Protein AF-A0A947CLF5-F1 (afdb_monomer_lite)

Foldseek 3Di:
DQAFDDPVVVVVVCVVQPCLNVVQVPDPDHDGHPVVSVVVSVVVVVVVVVVVPPDDPDD

Radius of gyration: 14.35 Å; chains: 1; bounding box: 37×20×43 Å

pLDDT: mean 80.11, std 12.56, range [45.31, 90.62]

Secondary structure (DSSP, 8-state):
---B--HHHHHHHTTTSTTHHHHHHH-SS--SBHHHHHHHHHHHHHHHHHHHH------

Sequence (59 aa):
MQGRITEKHLGQAERSFPGIGELYEALDDKPKTFLQLVWLYEGVLAELDTMANAAPTAA

Structure (mmCIF, N/CA/C/O backbone):
data_AF-A0A947CLF5-F1
#
_entry.id   AF-A0A947CLF5-F1
#
loop_
_atom_site.group_PDB
_atom_site.id
_atom_site.type_symbol
_atom_site.label_atom_id
_atom_site.label_alt_id
_atom_site.label_comp_id
_atom_site.label_asym_id
_atom_site.label_entity_id
_atom_site.label_seq_id
_atom_site.pdbx_PDB_ins_code
_atom_site.Cartn_x
_atom_site.Cartn_y
_atom_site.Cartn_z
_atom_site.occupancy
_atom_site.B_iso_or_equiv
_atom_site.auth_seq_id
_atom_site.auth_comp_id
_atom_site.auth_asym_id
_atom_site.auth_atom_id
_atom_site.pdbx_PDB_model_num
ATOM 1 N N . MET A 1 1 ? -1.755 -6.431 17.566 1.00 45.31 1 MET A N 1
ATOM 2 C CA . MET A 1 1 ? -2.030 -5.132 16.913 1.00 45.31 1 MET A CA 1
ATOM 3 C C . MET A 1 1 ? -2.855 -5.387 15.652 1.00 45.31 1 MET A C 1
ATOM 5 O O . MET A 1 1 ? -2.305 -5.849 14.665 1.00 45.31 1 MET A O 1
ATOM 9 N N . GLN A 1 2 ? -4.179 -5.195 15.702 1.00 51.94 2 GLN A N 1
ATOM 10 C CA . GLN A 1 2 ? -5.087 -5.388 14.556 1.00 51.94 2 GLN A CA 1
ATOM 11 C C . GLN A 1 2 ? -5.317 -4.045 13.846 1.00 51.94 2 GLN A C 1
ATOM 13 O O . GLN A 1 2 ? -6.352 -3.409 14.011 1.00 51.94 2 GLN A O 1
ATOM 18 N N . GLY A 1 3 ? -4.321 -3.576 13.094 1.00 60.06 3 GLY A N 1
ATOM 19 C CA . GLY A 1 3 ? -4.442 -2.368 12.275 1.00 60.06 3 GLY A CA 1
ATOM 20 C C . GLY A 1 3 ? -5.051 -2.701 10.918 1.00 60.06 3 GLY A C 1
ATOM 21 O O . GLY A 1 3 ? -4.312 -2.880 9.950 1.00 60.06 3 GLY A O 1
ATOM 22 N N . ARG A 1 4 ? -6.381 -2.839 10.849 1.00 68.38 4 ARG A N 1
ATOM 23 C CA . ARG A 1 4 ? -7.080 -2.902 9.557 1.00 68.38 4 ARG A CA 1
ATOM 24 C C . ARG A 1 4 ? -6.913 -1.566 8.831 1.00 68.38 4 ARG A C 1
ATOM 26 O O . ARG A 1 4 ? -7.080 -0.506 9.442 1.00 68.38 4 ARG A O 1
ATOM 33 N N . ILE A 1 5 ? -6.581 -1.609 7.542 1.00 75.81 5 ILE A N 1
ATOM 34 C CA . ILE A 1 5 ? -6.600 -0.403 6.706 1.00 75.81 5 ILE A CA 1
ATOM 35 C C . ILE A 1 5 ? -8.034 0.122 6.664 1.00 75.81 5 ILE A C 1
ATOM 37 O O . ILE A 1 5 ? -8.991 -0.637 6.545 1.00 75.81 5 ILE A O 1
ATOM 41 N N . THR A 1 6 ? -8.160 1.435 6.793 1.00 74.00 6 THR A N 1
ATOM 42 C CA . THR A 1 6 ? -9.394 2.169 6.515 1.00 74.00 6 THR A CA 1
ATOM 43 C C . THR A 1 6 ? -9.027 3.339 5.613 1.00 74.00 6 THR A C 1
ATOM 45 O O . THR A 1 6 ? -7.856 3.718 5.551 1.00 74.00 6 THR A O 1
ATOM 48 N N . GLU A 1 7 ? -10.002 3.950 4.948 1.00 71.31 7 GLU A N 1
ATOM 49 C CA . GLU A 1 7 ? -9.772 5.106 4.067 1.00 71.31 7 GLU A CA 1
ATOM 50 C C . GLU A 1 7 ? -9.061 6.270 4.781 1.00 71.31 7 GLU A C 1
ATOM 52 O O . GLU A 1 7 ? -8.220 6.950 4.198 1.00 71.31 7 GLU A O 1
ATOM 57 N N . LYS A 1 8 ? -9.291 6.445 6.091 1.00 76.62 8 LYS A N 1
ATOM 58 C CA . LYS A 1 8 ? -8.540 7.419 6.902 1.00 76.62 8 LYS A CA 1
ATOM 59 C C . LYS A 1 8 ? -7.049 7.098 7.002 1.00 76.62 8 LYS A C 1
ATOM 61 O O . LYS A 1 8 ? -6.237 8.020 7.039 1.00 76.62 8 LYS A O 1
ATOM 66 N N . HIS A 1 9 ? -6.689 5.817 7.057 1.00 79.75 9 HIS A N 1
ATOM 67 C CA . HIS A 1 9 ? -5.291 5.389 7.091 1.00 79.75 9 HIS A CA 1
ATOM 68 C C . HIS A 1 9 ? -4.608 5.610 5.736 1.00 79.75 9 HIS A C 1
ATOM 70 O O . HIS A 1 9 ? -3.441 5.983 5.720 1.00 79.75 9 HIS A O 1
ATOM 76 N N . LEU A 1 10 ? -5.334 5.468 4.619 1.00 81.56 10 LEU A N 1
ATOM 77 C CA . LEU A 1 10 ? -4.816 5.748 3.273 1.00 81.56 10 LEU A CA 1
ATOM 78 C C . LEU A 1 10 ? -4.426 7.220 3.106 1.00 81.56 10 LEU A C 1
ATOM 80 O O . LEU A 1 10 ? -3.304 7.509 2.709 1.00 81.56 10 LEU A O 1
ATOM 84 N N . GLY A 1 11 ? -5.285 8.155 3.525 1.00 83.38 11 GLY A N 1
ATOM 85 C CA . GLY A 1 11 ? -4.957 9.586 3.453 1.00 83.38 11 GLY A CA 1
ATOM 86 C C . GLY A 1 11 ? -3.757 10.000 4.320 1.00 83.38 11 GLY A C 1
ATOM 87 O O . GLY A 1 11 ? -3.064 10.967 4.005 1.00 83.38 11 GLY A O 1
ATOM 88 N N . GLN A 1 12 ? -3.488 9.282 5.416 1.00 83.69 12 GLN A N 1
ATOM 89 C CA . GLN A 1 12 ? -2.264 9.478 6.202 1.00 83.69 12 GLN A CA 1
ATOM 90 C C . GLN A 1 12 ? -1.047 8.846 5.526 1.00 83.69 12 GLN A C 1
ATOM 92 O O . GLN A 1 12 ? 0.020 9.455 5.513 1.00 83.69 12 GLN A O 1
ATOM 97 N N . ALA A 1 13 ? -1.217 7.653 4.959 1.00 85.25 13 ALA A N 1
ATOM 98 C CA . ALA A 1 13 ? -0.167 6.921 4.274 1.00 85.25 13 ALA A CA 1
ATOM 99 C C . ALA A 1 13 ? 0.355 7.670 3.050 1.00 85.25 13 ALA A C 1
ATOM 101 O O . ALA A 1 13 ? 1.563 7.731 2.876 1.00 85.25 13 ALA A O 1
ATOM 102 N N . G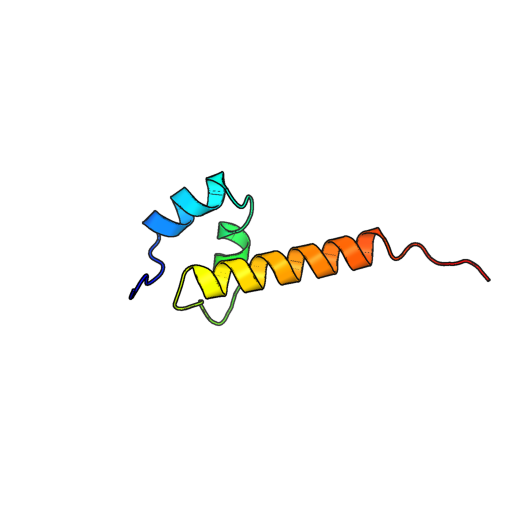LU A 1 14 ? -0.523 8.322 2.289 1.00 88.19 14 GLU A N 1
ATOM 103 C CA . GLU A 1 14 ? -0.179 9.118 1.102 1.00 88.19 14 GLU A CA 1
ATOM 104 C C . GLU A 1 14 ? 0.870 10.208 1.387 1.00 88.19 14 GLU A C 1
ATOM 106 O O . GLU A 1 14 ? 1.677 10.563 0.535 1.00 88.19 14 GLU A O 1
ATOM 111 N N . ARG A 1 15 ? 0.913 10.726 2.624 1.00 87.81 15 ARG A N 1
ATOM 112 C CA . ARG A 1 15 ? 1.905 11.732 3.041 1.00 87.81 15 ARG A CA 1
ATOM 113 C C . ARG A 1 15 ? 3.308 11.155 3.223 1.00 87.81 15 ARG A C 1
ATOM 115 O O . ARG A 1 15 ? 4.278 11.901 3.149 1.00 87.81 15 ARG A O 1
ATOM 122 N N . SER A 1 16 ? 3.405 9.867 3.536 1.00 87.00 16 SER A N 1
ATOM 123 C CA . SER A 1 16 ? 4.668 9.158 3.774 1.00 87.00 16 SER A CA 1
ATOM 124 C C . SER A 1 16 ? 5.075 8.274 2.594 1.00 87.00 16 SER A C 1
ATOM 126 O O . SER A 1 16 ? 6.262 8.050 2.390 1.00 87.00 16 SER A O 1
ATOM 128 N N . PHE A 1 17 ? 4.099 7.806 1.819 1.00 87.75 17 PHE A N 1
ATOM 129 C CA . PHE A 1 17 ? 4.234 6.911 0.678 1.00 87.75 17 PHE A CA 1
ATOM 130 C C . PHE A 1 17 ? 3.391 7.481 -0.477 1.00 87.75 17 PHE A C 1
ATOM 132 O O . PHE A 1 17 ? 2.219 7.130 -0.610 1.00 87.75 17 PHE A O 1
ATOM 139 N N . PRO A 1 18 ? 3.933 8.423 -1.263 1.00 89.31 18 PRO A N 1
ATOM 140 C CA . PRO A 1 18 ? 3.191 9.040 -2.360 1.00 89.31 18 PRO A CA 1
ATOM 141 C C . PRO A 1 18 ? 2.834 8.003 -3.436 1.00 89.31 18 PRO A C 1
ATOM 143 O O . PRO A 1 18 ? 3.695 7.250 -3.878 1.00 89.31 18 PRO A O 1
ATOM 146 N N . GLY A 1 19 ? 1.571 7.958 -3.856 1.00 89.69 19 GLY A N 1
ATOM 147 C CA . GLY A 1 19 ? 1.036 6.974 -4.803 1.00 89.69 19 GLY A CA 1
ATOM 148 C C . GLY A 1 19 ? 0.561 5.667 -4.157 1.00 89.69 19 GLY A C 1
ATOM 149 O O . GLY A 1 19 ? 0.083 4.769 -4.853 1.00 89.69 19 GLY A O 1
ATOM 150 N N . ILE A 1 20 ? 0.648 5.525 -2.828 1.00 90.44 20 ILE A N 1
ATOM 151 C CA . ILE A 1 20 ? 0.165 4.319 -2.136 1.00 90.44 20 ILE A CA 1
ATOM 152 C C . ILE A 1 20 ? -1.361 4.179 -2.221 1.00 90.44 20 ILE A C 1
ATOM 154 O O . ILE A 1 20 ? -1.872 3.057 -2.229 1.00 90.44 20 ILE A O 1
ATOM 158 N N . GLY A 1 21 ? -2.091 5.297 -2.298 1.00 89.25 21 GLY A N 1
ATOM 159 C CA . GLY A 1 21 ? -3.531 5.321 -2.528 1.00 89.25 21 GLY A CA 1
ATOM 160 C C . GLY A 1 21 ? -3.907 4.777 -3.903 1.00 89.25 21 GLY A C 1
ATOM 161 O O . GLY A 1 21 ? -4.746 3.883 -3.991 1.00 89.25 21 GLY A O 1
ATOM 162 N N . GLU A 1 22 ? -3.227 5.242 -4.952 1.00 90.06 22 GLU A N 1
ATOM 163 C CA . GLU A 1 22 ? -3.437 4.773 -6.329 1.00 90.06 22 GLU A CA 1
ATOM 164 C C . GLU A 1 22 ? -3.116 3.282 -6.461 1.00 90.06 22 GLU A C 1
ATOM 166 O O . GLU A 1 22 ? -3.892 2.523 -7.044 1.00 90.06 22 GLU A O 1
ATOM 171 N N . LEU A 1 23 ? -2.020 2.831 -5.839 1.00 90.00 23 LEU A N 1
ATOM 172 C CA . LEU A 1 23 ? -1.692 1.411 -5.763 1.00 90.00 23 LEU A CA 1
ATOM 173 C C . LEU A 1 23 ? -2.807 0.627 -5.068 1.00 90.00 23 LEU A C 1
ATOM 175 O O . LEU A 1 23 ? -3.256 -0.393 -5.584 1.00 90.00 23 LEU A O 1
ATOM 179 N N . TYR A 1 24 ? -3.272 1.097 -3.907 1.00 89.00 24 TYR A N 1
ATOM 180 C CA . TYR A 1 24 ? -4.352 0.432 -3.188 1.00 89.00 24 TYR A CA 1
ATOM 181 C C . TYR A 1 24 ? -5.613 0.327 -4.043 1.00 89.00 24 TYR A C 1
ATOM 183 O O . TYR A 1 24 ? -6.249 -0.723 -4.018 1.00 89.00 24 TYR A O 1
ATOM 191 N N . GLU A 1 25 ? -5.981 1.362 -4.803 1.00 89.44 25 GLU A N 1
ATOM 192 C CA . GLU A 1 25 ? -7.130 1.346 -5.716 1.00 89.44 25 GLU A CA 1
ATOM 193 C C . GLU A 1 25 ? -6.951 0.374 -6.886 1.00 89.44 25 GLU A C 1
ATOM 195 O O . GLU A 1 25 ? -7.903 -0.340 -7.205 1.00 89.44 25 GLU A O 1
ATOM 200 N N . ALA A 1 26 ? -5.743 0.269 -7.442 1.00 89.81 26 ALA A N 1
ATOM 201 C CA . ALA A 1 26 ? -5.416 -0.624 -8.554 1.00 89.81 26 ALA A CA 1
ATOM 202 C C . ALA A 1 26 ? -5.384 -2.120 -8.183 1.00 89.81 26 ALA A C 1
ATOM 204 O O . ALA A 1 26 ? -5.497 -2.967 -9.064 1.00 89.81 26 ALA A O 1
ATOM 205 N N . LEU A 1 27 ? -5.236 -2.468 -6.899 1.00 87.38 27 LEU A N 1
ATOM 206 C CA . LEU A 1 27 ? -5.231 -3.865 -6.451 1.00 87.38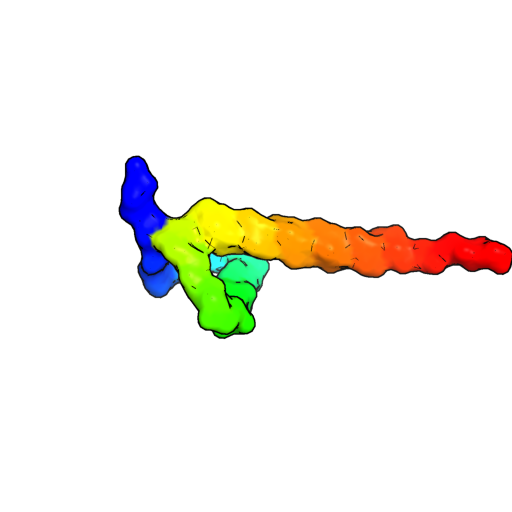 27 LEU A CA 1
ATOM 207 C C . LEU A 1 27 ? -6.629 -4.500 -6.535 1.00 87.38 27 LEU A C 1
ATOM 209 O O . LEU A 1 27 ? -7.575 -3.999 -5.920 1.00 87.38 27 LEU A O 1
ATOM 213 N N . ASP A 1 28 ? -6.738 -5.648 -7.208 1.00 85.19 28 ASP A N 1
ATOM 214 C CA . ASP A 1 28 ? -7.953 -6.477 -7.217 1.00 85.19 28 ASP A CA 1
ATOM 215 C C . ASP A 1 28 ? -8.270 -7.061 -5.826 1.00 85.19 28 ASP A C 1
ATOM 217 O O . ASP A 1 28 ? -9.419 -7.036 -5.381 1.00 85.19 28 ASP A O 1
ATOM 221 N N . ASP A 1 29 ? -7.250 -7.543 -5.105 1.00 86.25 29 ASP A N 1
ATOM 222 C CA . ASP A 1 29 ? -7.381 -8.026 -3.724 1.00 86.25 29 ASP A CA 1
ATOM 223 C C . ASP A 1 29 ? -6.844 -6.973 -2.746 1.00 86.25 29 ASP A C 1
ATOM 225 O O . ASP A 1 29 ? -5.649 -6.655 -2.724 1.00 86.25 29 ASP A O 1
ATOM 229 N N . LYS A 1 30 ? -7.745 -6.386 -1.948 1.00 85.19 30 LYS A N 1
ATOM 230 C CA . LYS A 1 30 ? -7.385 -5.298 -1.036 1.00 85.19 30 LYS A CA 1
ATOM 231 C C . LYS A 1 30 ? -6.632 -5.842 0.188 1.00 85.19 30 LYS A C 1
ATOM 233 O O . LYS A 1 30 ? -7.178 -6.664 0.935 1.00 85.19 30 LYS A O 1
ATOM 238 N N . PRO A 1 31 ? -5.420 -5.332 0.483 1.00 86.12 31 PRO A N 1
ATOM 239 C CA . PRO A 1 31 ? -4.647 -5.769 1.637 1.00 86.12 31 PRO A CA 1
ATOM 240 C C . PRO A 1 31 ? -5.398 -5.491 2.940 1.00 86.12 31 PRO A C 1
ATOM 242 O O . PRO A 1 31 ? -5.999 -4.435 3.144 1.00 86.12 31 PRO A O 1
ATOM 245 N N . LYS A 1 32 ? -5.340 -6.449 3.868 1.00 84.88 32 LYS A N 1
ATOM 246 C CA . LYS A 1 32 ? -6.112 -6.393 5.121 1.00 84.88 32 LYS A CA 1
ATOM 247 C C . LYS A 1 32 ? -5.453 -5.510 6.172 1.00 84.88 32 LYS A C 1
ATOM 249 O O . LYS A 1 32 ? -6.119 -5.085 7.118 1.00 84.88 32 LYS A O 1
ATOM 254 N N . THR A 1 33 ? -4.149 -5.274 6.047 1.00 86.50 33 THR A N 1
ATOM 255 C CA . THR A 1 33 ? -3.344 -4.534 7.022 1.00 86.50 33 THR A CA 1
ATOM 256 C C . THR A 1 33 ? -2.441 -3.527 6.338 1.00 86.50 33 THR A C 1
ATOM 258 O O . THR A 1 33 ? -2.036 -3.712 5.192 1.00 86.50 33 THR A O 1
ATOM 261 N N . PHE A 1 34 ? -2.086 -2.474 7.076 1.00 84.56 34 PHE A N 1
ATOM 262 C CA . PHE A 1 34 ? -1.210 -1.424 6.560 1.00 84.56 34 PHE A CA 1
ATOM 263 C C . PHE A 1 34 ? 0.147 -1.974 6.120 1.00 84.56 34 PHE A C 1
ATOM 265 O O . PHE A 1 34 ? 0.645 -1.631 5.057 1.00 84.56 34 PHE A O 1
ATOM 272 N N . LEU A 1 35 ? 0.682 -2.917 6.8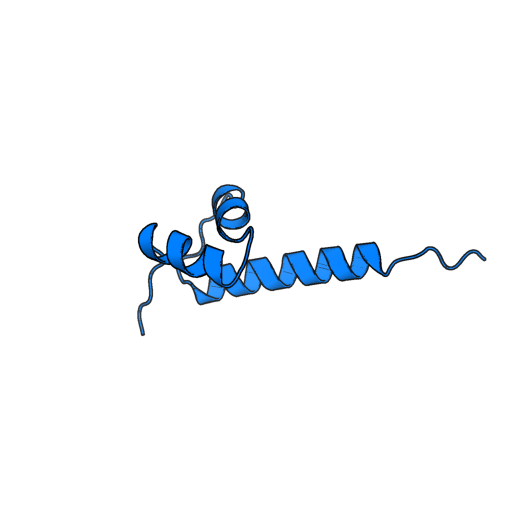96 1.00 86.56 35 LEU A N 1
ATOM 273 C CA . LEU A 1 35 ? 1.939 -3.582 6.580 1.00 86.56 35 LEU A CA 1
ATOM 274 C C . LEU A 1 35 ? 1.889 -4.336 5.243 1.00 86.56 35 LEU A C 1
ATOM 276 O O . LEU A 1 35 ? 2.849 -4.272 4.488 1.00 86.56 35 LEU A O 1
ATOM 280 N N . GLN A 1 36 ? 0.777 -5.014 4.928 1.00 87.81 36 GLN A N 1
ATOM 281 C CA . GLN A 1 36 ? 0.630 -5.696 3.636 1.00 87.81 36 GLN A CA 1
ATOM 282 C C . GLN A 1 36 ? 0.635 -4.707 2.46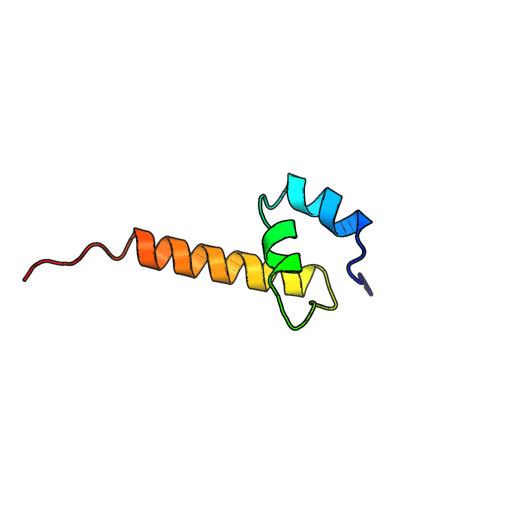9 1.00 87.81 36 GLN A C 1
ATOM 284 O O . GLN A 1 36 ? 1.266 -4.978 1.454 1.00 87.81 36 GLN A O 1
ATOM 289 N N . LEU A 1 37 ? -0.036 -3.562 2.619 1.00 89.38 37 LEU A N 1
ATOM 290 C CA . LEU A 1 37 ? -0.047 -2.529 1.584 1.00 89.38 37 LEU A CA 1
ATOM 291 C C . LEU A 1 37 ? 1.345 -1.923 1.368 1.00 89.38 37 LEU A C 1
ATOM 293 O O . LEU A 1 37 ? 1.769 -1.776 0.228 1.00 89.38 37 LEU A O 1
ATOM 297 N N . VAL A 1 38 ? 2.068 -1.617 2.450 1.00 89.00 38 VAL A N 1
ATOM 298 C CA . VAL A 1 38 ? 3.434 -1.078 2.363 1.00 89.00 38 VAL A CA 1
ATOM 299 C C . VAL A 1 38 ? 4.375 -2.071 1.684 1.00 89.00 38 VAL A C 1
ATOM 301 O O . VAL A 1 38 ? 5.130 -1.677 0.806 1.00 89.00 38 VAL A O 1
ATOM 304 N N . TRP A 1 39 ? 4.288 -3.361 2.013 1.00 90.44 39 TRP A N 1
ATOM 305 C CA . TRP A 1 39 ? 5.094 -4.383 1.340 1.00 90.44 39 TRP A CA 1
ATOM 306 C C . TRP A 1 39 ? 4.840 -4.465 -0.166 1.00 90.44 39 TRP A C 1
ATOM 308 O O . TRP A 1 39 ? 5.790 -4.600 -0.932 1.00 90.44 39 TRP A O 1
ATOM 318 N N . LEU A 1 40 ? 3.582 -4.363 -0.601 1.00 90.62 40 LEU A N 1
ATOM 319 C CA . LEU A 1 40 ? 3.265 -4.325 -2.030 1.00 90.62 40 LEU A CA 1
ATOM 320 C C . LEU A 1 40 ? 3.842 -3.067 -2.692 1.00 90.62 40 LEU A C 1
ATOM 322 O O . LEU A 1 40 ? 4.415 -3.153 -3.773 1.00 90.62 40 LEU A O 1
ATOM 326 N N . TYR A 1 41 ? 3.742 -1.919 -2.024 1.00 90.56 41 TYR A N 1
ATOM 327 C CA . TYR A 1 41 ? 4.284 -0.652 -2.511 1.00 90.56 41 TYR A CA 1
ATOM 328 C C . TYR A 1 41 ? 5.808 -0.684 -2.673 1.00 90.56 41 TYR A C 1
ATOM 330 O O . TYR A 1 41 ? 6.327 -0.305 -3.720 1.00 90.56 41 TYR A O 1
ATOM 338 N N . GLU A 1 42 ? 6.529 -1.190 -1.672 1.00 89.44 42 GLU A N 1
ATOM 339 C CA . GLU A 1 42 ? 7.985 -1.347 -1.742 1.00 89.44 42 GLU A CA 1
ATOM 340 C C . GLU A 1 42 ? 8.406 -2.327 -2.844 1.00 89.44 42 GLU A C 1
ATOM 342 O O . GLU A 1 42 ? 9.398 -2.080 -3.527 1.00 89.44 42 GLU A O 1
ATOM 347 N N . GLY A 1 43 ? 7.636 -3.398 -3.063 1.00 90.19 43 GLY A N 1
ATOM 348 C CA . GLY A 1 43 ? 7.858 -4.330 -4.169 1.00 90.19 43 GLY A CA 1
ATOM 349 C C . GLY A 1 43 ? 7.762 -3.651 -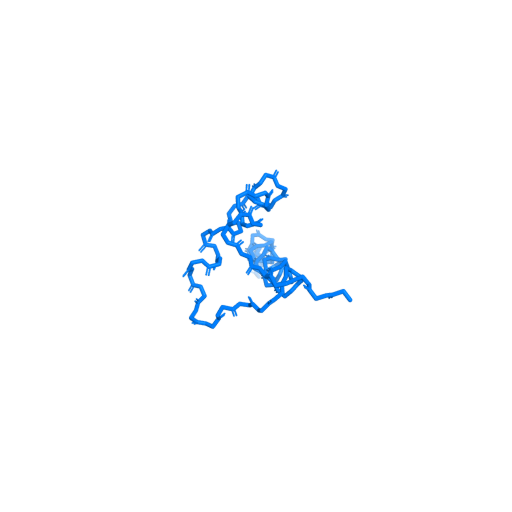5.537 1.00 90.19 43 GLY A C 1
ATOM 350 O O . GLY A 1 43 ? 8.674 -3.785 -6.349 1.00 90.19 43 GLY A O 1
ATOM 351 N N . VAL A 1 44 ? 6.713 -2.852 -5.761 1.00 87.31 44 VAL A N 1
ATOM 352 C CA . VAL A 1 44 ? 6.538 -2.094 -7.012 1.00 87.31 44 VAL A CA 1
ATOM 353 C C . VAL A 1 44 ? 7.668 -1.085 -7.211 1.00 87.31 44 VAL A C 1
ATOM 355 O O . VAL A 1 44 ? 8.205 -0.979 -8.310 1.00 87.31 44 VAL A O 1
ATOM 358 N N . LEU A 1 45 ? 8.079 -0.368 -6.160 1.00 86.12 45 LEU A N 1
ATOM 359 C CA . LEU A 1 45 ? 9.222 0.544 -6.253 1.00 86.12 45 LEU A CA 1
ATOM 360 C C . LEU A 1 45 ? 10.526 -0.187 -6.581 1.00 86.12 45 LEU A C 1
ATOM 362 O O . LEU A 1 45 ? 11.315 0.324 -7.369 1.00 86.12 45 LEU A O 1
ATOM 366 N N . ALA A 1 46 ? 10.749 -1.371 -6.012 1.00 86.25 46 ALA A N 1
ATOM 367 C CA . ALA A 1 46 ? 11.925 -2.180 -6.313 1.00 86.25 46 ALA A CA 1
ATOM 368 C C . ALA A 1 46 ? 11.917 -2.694 -7.762 1.00 86.25 46 ALA A C 1
ATOM 370 O O . ALA A 1 46 ? 12.966 -2.715 -8.406 1.00 86.25 46 ALA A O 1
ATOM 371 N N . GLU A 1 47 ? 10.755 -3.071 -8.303 1.00 86.06 47 GLU A N 1
ATOM 372 C CA . GLU A 1 47 ? 10.618 -3.428 -9.720 1.00 86.06 47 GLU A CA 1
ATOM 373 C C . GLU A 1 47 ? 10.869 -2.227 -10.631 1.00 86.06 47 GLU A C 1
ATOM 375 O O . GLU A 1 47 ? 11.627 -2.342 -11.592 1.00 86.06 47 GLU A O 1
ATOM 380 N N . LEU A 1 48 ? 10.304 -1.061 -10.311 1.00 82.31 48 LEU A N 1
ATOM 381 C CA . LE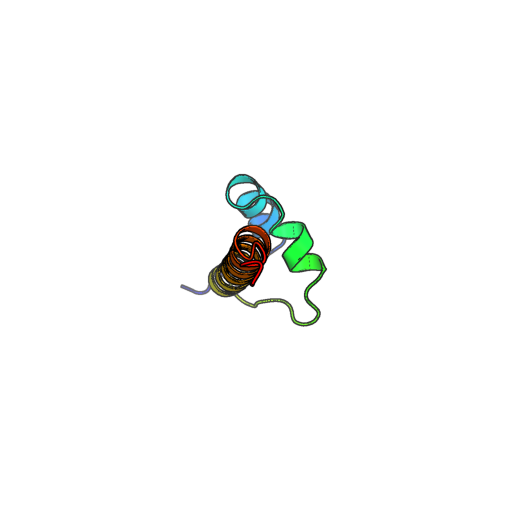U A 1 48 ? 10.535 0.168 -11.070 1.00 82.31 48 LEU A CA 1
ATOM 382 C C . LEU A 1 48 ? 12.001 0.607 -11.017 1.00 82.31 48 LEU A C 1
ATOM 384 O O . LEU A 1 48 ? 12.545 0.995 -12.046 1.00 82.31 48 LEU A O 1
ATOM 388 N N . ASP A 1 49 ? 12.653 0.507 -9.857 1.00 83.31 49 ASP A N 1
ATOM 389 C CA . ASP A 1 49 ? 14.087 0.765 -9.716 1.00 83.31 49 ASP A CA 1
ATOM 390 C C . ASP A 1 49 ? 14.910 -0.239 -10.530 1.00 83.31 49 ASP A C 1
ATOM 392 O O . ASP A 1 49 ? 15.811 0.155 -11.267 1.00 83.31 49 ASP A O 1
ATOM 396 N N . THR A 1 50 ? 14.541 -1.523 -10.494 1.00 83.81 50 THR A N 1
ATOM 397 C CA . THR A 1 50 ? 15.184 -2.565 -11.305 1.00 83.81 50 THR A CA 1
ATOM 398 C C . THR A 1 50 ? 15.021 -2.276 -12.795 1.00 83.81 50 THR A C 1
ATOM 400 O O . THR A 1 50 ? 15.985 -2.392 -13.540 1.00 83.81 50 THR A O 1
ATOM 403 N N . MET A 1 51 ? 13.837 -1.860 -13.250 1.00 74.94 51 MET A N 1
ATOM 404 C CA . MET A 1 51 ? 13.581 -1.497 -14.648 1.00 74.94 51 MET A CA 1
ATOM 405 C C . MET A 1 51 ? 14.299 -0.205 -15.056 1.00 74.94 51 MET A C 1
ATOM 407 O O . MET A 1 51 ? 14.782 -0.110 -16.182 1.00 74.94 51 MET A O 1
ATOM 411 N N . ALA A 1 52 ? 14.400 0.774 -14.155 1.00 77.00 52 ALA A N 1
ATOM 412 C CA . ALA A 1 52 ? 15.112 2.027 -14.390 1.00 77.00 52 ALA A CA 1
ATOM 413 C C . ALA A 1 52 ? 16.637 1.831 -14.432 1.00 77.00 52 ALA A C 1
ATOM 415 O O . ALA A 1 52 ? 17.316 2.476 -15.229 1.00 77.00 52 ALA A O 1
ATOM 416 N N . ASN A 1 53 ? 17.171 0.919 -13.613 1.00 69.62 53 ASN A N 1
ATOM 417 C CA . ASN A 1 53 ? 18.590 0.562 -13.575 1.00 69.62 53 ASN A CA 1
ATOM 418 C C . ASN A 1 53 ? 18.963 -0.587 -14.529 1.00 69.62 53 ASN A C 1
ATOM 420 O O . ASN A 1 53 ? 20.149 -0.818 -14.768 1.00 69.62 53 ASN A O 1
ATOM 424 N N . ALA A 1 54 ? 17.989 -1.268 -15.138 1.00 61.34 54 ALA A N 1
ATOM 425 C CA . ALA A 1 54 ? 18.189 -2.189 -16.255 1.00 61.34 54 ALA A CA 1
ATOM 426 C C . ALA A 1 54 ? 18.463 -1.413 -17.556 1.00 61.34 54 ALA A C 1
ATOM 428 O O . ALA A 1 54 ? 17.753 -1.534 -18.553 1.00 61.34 54 ALA A O 1
ATOM 429 N N . ALA A 1 55 ? 19.526 -0.608 -17.569 1.00 54.94 55 ALA A N 1
ATOM 430 C CA . ALA A 1 55 ? 20.115 -0.164 -18.821 1.00 54.94 55 ALA A CA 1
ATOM 431 C C . ALA A 1 55 ? 20.650 -1.397 -19.583 1.00 54.94 55 ALA A C 1
ATOM 433 O O . ALA A 1 55 ? 21.273 -2.274 -18.971 1.00 54.94 55 ALA A O 1
ATOM 434 N N . PRO A 1 56 ? 20.437 -1.496 -20.909 1.00 53.53 56 PRO A N 1
ATOM 435 C CA . PRO A 1 56 ? 20.972 -2.593 -21.698 1.00 53.53 56 PRO A CA 1
ATOM 436 C C . PRO A 1 56 ? 22.498 -2.510 -21.653 1.00 53.53 56 PRO A C 1
ATOM 438 O O . PRO A 1 56 ? 23.094 -1.552 -22.147 1.00 53.53 56 PRO A O 1
ATOM 441 N N . THR A 1 57 ? 23.145 -3.522 -21.075 1.00 54.16 57 THR A N 1
ATOM 442 C CA . THR A 1 57 ? 24.554 -3.782 -21.381 1.00 54.16 57 THR A CA 1
ATOM 443 C C . THR A 1 57 ? 24.588 -4.178 -22.852 1.00 54.16 57 THR A C 1
ATOM 445 O O . THR A 1 57 ? 24.298 -5.319 -23.206 1.00 54.16 57 THR A O 1
ATOM 448 N N . ALA A 1 58 ? 24.819 -3.185 -23.712 1.00 50.00 58 ALA A N 1
ATOM 449 C CA . ALA A 1 58 ? 25.089 -3.380 -25.123 1.00 50.00 58 ALA A CA 1
ATOM 450 C C . ALA A 1 58 ? 26.320 -4.288 -25.247 1.00 50.00 58 ALA A C 1
ATOM 452 O O . ALA A 1 58 ? 27.390 -3.958 -24.731 1.00 50.00 58 ALA A O 1
ATOM 453 N N . ALA A 1 59 ? 26.102 -5.452 -25.858 1.00 50.84 59 ALA A N 1
ATOM 454 C CA . ALA A 1 59 ? 27.133 -6.387 -26.288 1.00 50.84 59 ALA A CA 1
ATOM 455 C C . ALA A 1 59 ? 27.844 -5.882 -27.549 1.00 50.84 59 ALA A C 1
ATOM 457 O O . ALA A 1 59 ? 27.193 -5.157 -28.340 1.00 50.84 59 ALA A O 1
#